Protein AF-A0A9W5TWX5-F1 (afdb_monomer)

Structure (mmCIF, N/CA/C/O backbone):
data_AF-A0A9W5TWX5-F1
#
_entry.id   AF-A0A9W5TWX5-F1
#
loop_
_atom_site.group_PDB
_atom_site.id
_atom_site.type_symbol
_atom_site.label_atom_id
_atom_site.label_alt_id
_atom_site.label_comp_id
_atom_site.label_asym_id
_atom_site.label_entity_id
_atom_site.label_seq_id
_atom_site.pdbx_PDB_ins_code
_atom_site.Cartn_x
_atom_site.Cartn_y
_atom_site.Cartn_z
_atom_site.occupancy
_atom_site.B_iso_or_equiv
_atom_site.auth_seq_id
_atom_site.auth_comp_id
_atom_site.auth_asym_id
_atom_site.auth_atom_id
_atom_site.pdbx_PDB_model_num
ATOM 1 N N . MET A 1 1 ? 5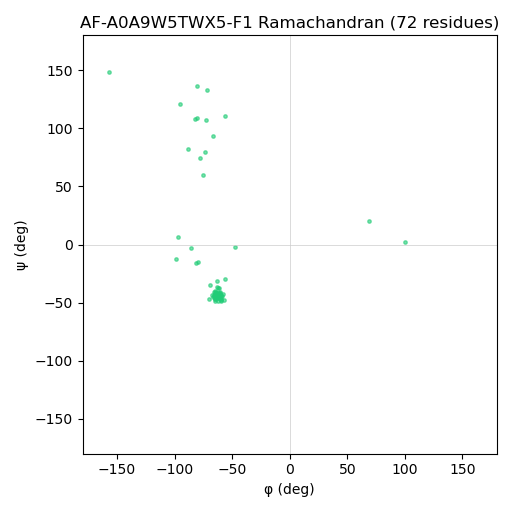0.135 10.199 -37.933 1.00 42.94 1 MET A N 1
ATOM 2 C CA . MET A 1 1 ? 49.459 10.805 -36.771 1.00 42.94 1 MET A CA 1
ATOM 3 C C . MET A 1 1 ? 48.202 9.977 -36.557 1.00 42.94 1 MET A C 1
ATOM 5 O O . MET A 1 1 ? 47.287 10.088 -37.357 1.00 42.94 1 MET A O 1
ATOM 9 N N . SER A 1 2 ? 48.231 8.999 -35.654 1.00 44.06 2 SER A N 1
ATOM 10 C CA . SER A 1 2 ? 47.113 8.070 -35.452 1.00 44.06 2 SER A CA 1
ATOM 11 C C . SER A 1 2 ? 46.076 8.719 -34.544 1.00 44.06 2 SER A C 1
ATOM 13 O O . SER A 1 2 ? 46.320 8.905 -33.353 1.00 44.06 2 SER A O 1
ATOM 15 N N . GLU A 1 3 ? 44.951 9.086 -35.145 1.00 55.56 3 GLU A N 1
ATOM 16 C CA . GLU A 1 3 ? 43.741 9.578 -34.496 1.00 55.56 3 GLU A CA 1
ATOM 17 C C . GLU A 1 3 ? 43.127 8.437 -33.673 1.00 55.56 3 GLU A C 1
ATOM 19 O O . GLU A 1 3 ? 42.420 7.571 -34.187 1.00 55.56 3 GLU A O 1
ATOM 24 N N . HIS A 1 4 ? 43.488 8.380 -32.393 1.00 52.84 4 HIS A N 1
ATOM 25 C CA . HIS A 1 4 ? 42.930 7.435 -31.433 1.00 52.84 4 HIS A CA 1
ATOM 26 C C . HIS A 1 4 ? 41.679 8.077 -30.825 1.00 52.84 4 HIS A C 1
ATOM 28 O O . HIS A 1 4 ? 41.725 8.700 -29.767 1.00 52.84 4 HIS A O 1
ATOM 34 N N . ASN A 1 5 ? 40.560 7.976 -31.541 1.00 54.12 5 ASN A N 1
ATOM 35 C CA . ASN A 1 5 ? 39.240 8.279 -30.996 1.00 54.12 5 ASN A CA 1
ATOM 36 C C . ASN A 1 5 ? 38.796 7.091 -30.131 1.00 54.12 5 ASN A C 1
ATOM 38 O O . ASN A 1 5 ? 37.961 6.284 -30.536 1.00 54.12 5 ASN A O 1
ATOM 42 N N . ASP A 1 6 ? 39.390 6.972 -28.942 1.00 55.06 6 ASP A N 1
ATOM 43 C CA . ASP A 1 6 ? 38.860 6.144 -27.855 1.00 55.06 6 ASP A CA 1
ATOM 44 C C . ASP A 1 6 ? 37.656 6.854 -27.214 1.00 55.06 6 ASP A C 1
ATOM 46 O O . ASP A 1 6 ? 37.643 7.146 -26.017 1.00 55.06 6 ASP A O 1
ATOM 50 N N . ASP A 1 7 ? 36.611 7.119 -28.002 1.00 57.03 7 ASP A N 1
ATOM 51 C CA . ASP A 1 7 ? 35.285 7.406 -27.454 1.00 57.03 7 ASP A CA 1
ATOM 52 C C . ASP A 1 7 ? 34.707 6.086 -26.947 1.00 57.03 7 ASP A C 1
ATOM 54 O O . ASP A 1 7 ? 33.957 5.349 -27.592 1.00 57.03 7 ASP A O 1
ATOM 58 N N . SER A 1 8 ? 35.196 5.746 -25.762 1.00 55.12 8 SER A N 1
ATOM 59 C CA . SER A 1 8 ? 34.864 4.563 -25.009 1.00 55.12 8 SER A CA 1
ATOM 60 C C . SER A 1 8 ? 33.354 4.510 -24.795 1.00 55.12 8 SER A C 1
ATOM 62 O O . SER A 1 8 ? 32.787 5.232 -23.974 1.00 55.12 8 SER A O 1
ATOM 64 N N . PHE A 1 9 ? 32.716 3.548 -25.461 1.00 51.12 9 PHE A N 1
ATOM 65 C CA . PHE A 1 9 ? 31.366 3.036 -25.197 1.00 51.12 9 PHE A CA 1
ATOM 66 C C . PHE A 1 9 ? 31.084 2.712 -23.706 1.00 51.12 9 PHE A C 1
ATOM 68 O O . PHE A 1 9 ? 29.976 2.303 -23.367 1.00 51.12 9 PHE A O 1
ATOM 75 N N . ARG A 1 10 ? 32.067 2.869 -22.805 1.00 55.50 10 ARG A N 1
ATOM 76 C CA . ARG A 1 10 ? 31.952 2.717 -21.349 1.00 55.50 10 ARG A CA 1
ATOM 77 C C . ARG A 1 10 ? 31.379 3.938 -20.621 1.00 55.50 10 ARG A C 1
ATOM 79 O O . ARG A 1 10 ? 30.996 3.762 -19.468 1.00 55.50 10 ARG A O 1
ATOM 86 N N . ASP A 1 11 ? 31.324 5.128 -21.229 1.00 54.81 11 ASP A N 1
ATOM 87 C CA . ASP A 1 11 ? 30.817 6.347 -20.552 1.00 54.81 11 ASP A CA 1
ATOM 88 C C . ASP A 1 11 ? 29.351 6.679 -20.894 1.00 54.81 11 ASP A C 1
ATOM 90 O O . ASP A 1 11 ? 28.655 7.440 -20.219 1.00 54.81 11 ASP A O 1
ATOM 94 N N . MET A 1 12 ? 28.805 6.024 -21.916 1.00 54.12 12 MET A N 1
ATOM 95 C CA . MET A 1 12 ? 27.366 6.002 -22.113 1.00 54.12 12 MET A CA 1
ATOM 96 C C . MET A 1 12 ? 26.747 4.949 -21.185 1.00 54.12 12 MET A C 1
ATOM 98 O O . MET A 1 12 ? 27.197 3.811 -21.105 1.00 54.12 12 MET A O 1
ATOM 102 N N . ASN A 1 13 ? 25.631 5.319 -20.554 1.00 61.91 13 ASN A N 1
ATOM 103 C CA . ASN A 1 13 ? 24.573 4.426 -20.069 1.00 61.91 13 ASN A CA 1
ATOM 104 C C . ASN A 1 13 ? 24.480 4.009 -18.587 1.00 61.91 13 ASN A C 1
ATOM 106 O O . ASN A 1 13 ? 23.519 3.321 -18.253 1.00 61.91 13 ASN A O 1
ATOM 110 N N . MET A 1 14 ? 25.314 4.465 -17.642 1.00 60.81 14 MET A N 1
ATOM 111 C CA . MET A 1 14 ? 24.977 4.243 -16.214 1.00 60.81 14 MET A CA 1
ATOM 112 C C . MET A 1 14 ? 23.779 5.105 -15.778 1.00 60.81 14 MET A 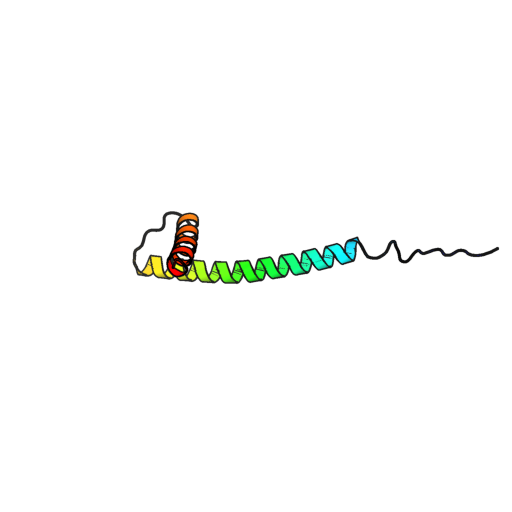C 1
ATOM 114 O O . MET A 1 14 ? 22.815 4.598 -15.207 1.00 60.81 14 MET A O 1
ATOM 118 N N . LYS A 1 15 ? 23.790 6.400 -16.123 1.00 64.56 15 LYS A N 1
ATOM 119 C CA . LYS A 1 15 ? 22.701 7.342 -15.801 1.00 64.56 15 LYS A CA 1
ATOM 120 C C . LYS A 1 15 ? 21.386 7.003 -16.511 1.00 64.56 15 LYS A C 1
ATOM 122 O O . LYS A 1 15 ? 20.335 7.065 -15.884 1.00 64.56 15 LYS A O 1
ATOM 127 N N . GLN A 1 16 ? 21.436 6.599 -17.784 1.00 69.06 16 GLN A N 1
ATOM 128 C CA . GLN A 1 16 ? 20.241 6.164 -18.519 1.00 69.06 16 GLN A CA 1
ATOM 129 C C . GLN A 1 16 ? 19.672 4.861 -17.946 1.00 69.06 16 GLN A C 1
ATOM 131 O O . GLN A 1 16 ? 18.474 4.793 -17.687 1.00 69.06 16 GLN A O 1
ATOM 136 N N . LYS A 1 17 ? 20.519 3.863 -17.651 1.00 75.25 17 LYS A N 1
ATOM 137 C CA . LYS A 1 17 ? 20.085 2.602 -17.030 1.00 75.25 17 LYS A CA 1
ATOM 138 C C . LYS A 1 17 ? 19.438 2.823 -15.661 1.00 75.25 17 LYS A C 1
ATOM 140 O O . LYS A 1 17 ? 18.408 2.217 -15.376 1.00 75.25 17 LYS A O 1
ATOM 145 N N . ILE A 1 18 ? 19.995 3.713 -14.835 1.00 84.50 18 ILE A N 1
ATOM 146 C CA . ILE A 1 18 ? 19.402 4.095 -13.543 1.00 84.50 18 ILE A CA 1
ATOM 147 C C . ILE A 1 18 ? 18.075 4.832 -13.759 1.00 84.50 18 ILE A C 1
ATOM 149 O O . ILE A 1 18 ? 17.091 4.492 -13.109 1.00 84.50 18 ILE A O 1
ATOM 153 N N . GLY A 1 19 ? 18.012 5.777 -14.702 1.00 84.94 19 GLY A N 1
ATOM 154 C CA . GLY A 1 19 ? 16.782 6.502 -15.032 1.00 84.94 19 GLY A CA 1
ATOM 155 C C . GLY A 1 19 ? 15.642 5.574 -15.456 1.00 84.94 19 GLY A C 1
ATOM 156 O O . GLY A 1 19 ? 14.521 5.716 -14.971 1.00 84.94 19 GLY A O 1
ATOM 157 N N . THR A 1 20 ? 15.932 4.566 -16.281 1.00 88.69 20 THR A N 1
ATOM 158 C CA . THR A 1 20 ? 14.948 3.551 -16.679 1.00 88.69 20 THR A CA 1
ATOM 159 C C . THR A 1 20 ? 14.492 2.698 -15.495 1.00 88.69 20 THR A C 1
ATOM 161 O O . THR A 1 20 ? 13.292 2.505 -15.319 1.00 88.69 20 THR A O 1
ATOM 164 N N . VAL A 1 21 ? 15.410 2.215 -14.649 1.00 91.38 21 VAL A N 1
ATOM 165 C CA . VAL A 1 21 ? 15.050 1.395 -13.476 1.00 91.38 21 VAL A CA 1
ATOM 166 C C . VAL A 1 21 ? 14.209 2.192 -12.480 1.00 91.38 21 VAL A C 1
ATOM 168 O O . VAL A 1 21 ? 13.197 1.687 -11.995 1.00 91.38 21 VAL A O 1
ATOM 171 N N . VAL A 1 22 ? 14.583 3.443 -12.209 1.00 93.62 22 VAL A N 1
ATOM 172 C CA . VAL A 1 22 ? 13.820 4.344 -11.335 1.00 93.62 22 VAL A CA 1
ATOM 173 C C . VAL A 1 22 ? 12.440 4.625 -11.923 1.00 93.62 22 VAL A C 1
ATOM 175 O O . VAL A 1 22 ? 11.453 4.523 -11.202 1.00 93.62 22 VAL A O 1
ATOM 178 N N . GLY A 1 23 ? 12.349 4.899 -13.227 1.00 93.94 23 GLY A N 1
ATOM 179 C CA . GLY A 1 23 ? 11.076 5.136 -13.908 1.00 93.94 23 GLY A CA 1
ATOM 180 C C . GLY A 1 23 ? 10.129 3.939 -13.818 1.00 93.94 23 GLY A C 1
ATOM 181 O O . GLY A 1 23 ? 8.973 4.097 -13.431 1.00 93.94 23 GLY A O 1
ATOM 182 N N . VAL A 1 24 ? 10.625 2.731 -14.097 1.00 95.00 24 VAL A N 1
ATOM 183 C CA . VAL A 1 24 ? 9.824 1.498 -14.001 1.00 95.00 24 VAL A CA 1
ATOM 184 C C . VAL A 1 24 ? 9.427 1.208 -12.553 1.00 95.00 24 VAL A C 1
ATOM 186 O O . VAL A 1 24 ? 8.271 0.887 -12.287 1.00 95.00 24 VAL A O 1
ATOM 189 N N . THR A 1 25 ? 10.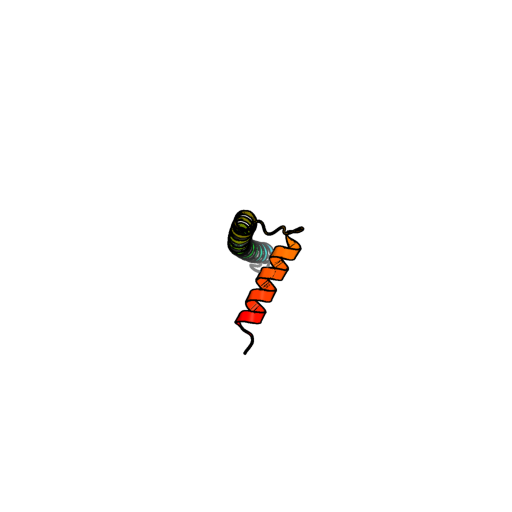349 1.368 -11.603 1.00 95.38 25 THR A N 1
ATOM 190 C CA . THR A 1 25 ? 10.072 1.145 -10.174 1.00 95.38 25 THR A CA 1
ATOM 191 C C . THR A 1 25 ? 9.004 2.108 -9.669 1.00 95.38 25 THR A C 1
ATOM 193 O O . THR A 1 25 ? 8.060 1.687 -9.002 1.00 95.38 25 THR A O 1
ATOM 196 N N . LEU A 1 26 ? 9.109 3.389 -10.027 1.00 95.25 26 LEU A N 1
ATOM 197 C CA . LEU A 1 26 ? 8.127 4.402 -9.661 1.00 95.25 26 LEU A CA 1
ATOM 198 C C . LEU A 1 26 ? 6.767 4.103 -10.291 1.00 95.25 26 LEU A C 1
ATOM 200 O O . LEU A 1 26 ? 5.748 4.198 -9.617 1.00 95.25 26 LEU A O 1
ATOM 204 N N . PHE A 1 27 ? 6.747 3.689 -11.557 1.00 95.88 27 PHE A N 1
ATOM 205 C CA . PHE A 1 27 ? 5.515 3.311 -12.237 1.00 95.88 27 PHE A CA 1
ATOM 206 C C . PHE A 1 27 ? 4.811 2.146 -11.529 1.00 95.88 27 PHE A C 1
ATOM 208 O O . PHE A 1 27 ? 3.622 2.235 -11.224 1.00 95.88 27 PHE A O 1
ATOM 215 N N . ILE A 1 28 ? 5.554 1.091 -11.179 1.00 95.44 28 ILE A N 1
ATOM 216 C CA . ILE A 1 28 ? 5.022 -0.050 -10.422 1.00 95.44 28 ILE A CA 1
ATOM 217 C C . ILE A 1 28 ? 4.517 0.400 -9.048 1.00 95.44 28 ILE A C 1
ATOM 219 O O . ILE A 1 28 ? 3.433 -0.014 -8.634 1.00 95.44 28 ILE A O 1
ATOM 223 N N . ALA A 1 29 ? 5.264 1.261 -8.353 1.00 95.00 29 ALA A N 1
ATOM 224 C CA . ALA A 1 29 ? 4.877 1.781 -7.045 1.00 95.00 29 ALA A CA 1
ATOM 225 C C . ALA A 1 29 ? 3.583 2.605 -7.114 1.00 95.00 29 ALA A C 1
ATOM 227 O O . ALA A 1 29 ? 2.706 2.425 -6.272 1.00 95.00 29 ALA A O 1
ATOM 228 N N . VAL A 1 30 ? 3.425 3.451 -8.135 1.00 95.38 30 VAL A N 1
ATOM 229 C CA . VAL A 1 30 ? 2.208 4.247 -8.354 1.00 95.38 30 VAL A CA 1
ATOM 230 C C . VAL A 1 30 ? 1.018 3.344 -8.648 1.00 95.38 30 VAL A C 1
ATOM 232 O O . VAL A 1 30 ? -0.014 3.484 -7.998 1.00 95.38 30 VAL A O 1
ATOM 235 N N . VAL A 1 31 ? 1.155 2.386 -9.569 1.00 96.94 31 VAL A N 1
ATOM 236 C CA . VAL A 1 31 ? 0.069 1.450 -9.905 1.00 96.94 31 VAL A CA 1
ATOM 237 C C . VAL A 1 31 ? -0.331 0.623 -8.682 1.00 96.94 31 VAL A C 1
ATOM 239 O O . VAL A 1 31 ? -1.514 0.524 -8.360 1.00 96.94 31 VAL A O 1
ATOM 242 N N . SER A 1 32 ? 0.648 0.090 -7.951 1.00 93.06 32 SER A N 1
ATOM 243 C CA . SER A 1 32 ? 0.406 -0.692 -6.732 1.00 93.06 32 SER A CA 1
ATOM 244 C C . SER A 1 32 ? -0.262 0.154 -5.648 1.00 93.06 32 SER A C 1
ATOM 246 O O . SER A 1 32 ? -1.243 -0.273 -5.042 1.00 93.06 32 SER A O 1
ATOM 248 N N . GLY A 1 33 ? 0.222 1.380 -5.441 1.00 91.75 33 GLY A N 1
ATOM 249 C CA . GLY A 1 33 ? -0.360 2.335 -4.505 1.00 91.75 33 GLY A CA 1
ATOM 250 C C . GLY A 1 33 ? -1.790 2.718 -4.878 1.00 91.75 33 GLY A C 1
ATOM 251 O O . GLY A 1 33 ? -2.634 2.828 -3.995 1.00 91.75 33 GLY A O 1
ATOM 252 N N . PHE A 1 34 ? -2.094 2.850 -6.170 1.00 92.25 34 PHE A N 1
ATOM 253 C CA . PHE A 1 34 ? -3.440 3.154 -6.649 1.00 92.25 34 PHE A CA 1
ATOM 254 C C . PHE A 1 34 ? -4.410 1.995 -6.396 1.00 92.25 34 PHE A C 1
ATOM 256 O O . PHE A 1 34 ? -5.512 2.218 -5.901 1.00 92.25 34 PHE A O 1
ATOM 263 N N . ILE A 1 35 ? -3.984 0.753 -6.652 1.00 93.25 35 ILE A N 1
ATOM 264 C CA . ILE A 1 35 ? -4.779 -0.449 -6.355 1.00 93.25 35 ILE A CA 1
ATOM 265 C C . ILE A 1 35 ? -5.082 -0.531 -4.852 1.00 93.25 35 ILE A C 1
ATOM 267 O O . ILE A 1 35 ? -6.240 -0.696 -4.461 1.00 93.25 35 ILE A O 1
ATOM 271 N N . ILE A 1 36 ? -4.060 -0.367 -4.005 1.00 88.12 36 ILE A N 1
ATOM 272 C CA . ILE A 1 36 ? -4.222 -0.380 -2.543 1.00 88.12 36 ILE A CA 1
ATOM 273 C C . ILE A 1 36 ? -5.110 0.787 -2.090 1.00 88.12 36 ILE A C 1
ATOM 275 O O . ILE A 1 36 ? -5.995 0.601 -1.257 1.00 88.12 36 ILE A O 1
ATOM 279 N N . GLY A 1 37 ? -4.915 1.975 -2.660 1.00 88.62 37 GLY A N 1
ATOM 280 C CA . GLY A 1 37 ? -5.686 3.175 -2.351 1.00 88.62 37 GLY A CA 1
ATOM 281 C C . GLY A 1 37 ? -7.169 3.018 -2.672 1.00 88.62 37 GLY A C 1
ATOM 282 O O . GLY A 1 37 ? -7.999 3.327 -1.823 1.00 88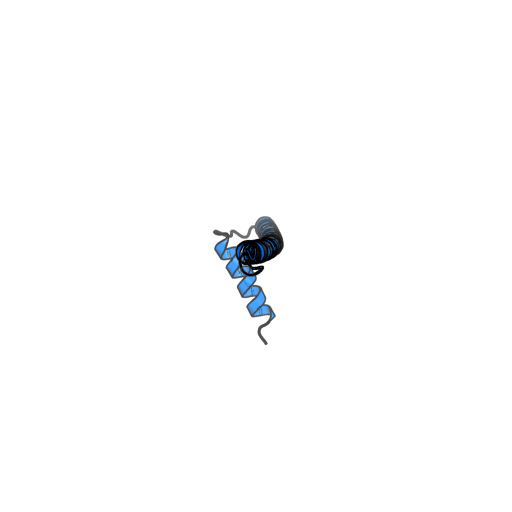.62 37 GLY A O 1
ATOM 283 N N . ILE A 1 38 ? -7.513 2.469 -3.842 1.00 91.12 38 ILE A N 1
ATOM 284 C CA . ILE A 1 38 ? -8.906 2.165 -4.207 1.00 91.12 38 ILE A CA 1
ATOM 285 C C . ILE A 1 38 ? -9.507 1.143 -3.240 1.00 91.12 38 ILE A C 1
ATOM 287 O O . ILE A 1 38 ? -10.641 1.315 -2.800 1.00 91.12 38 ILE A O 1
ATOM 291 N N . TYR A 1 39 ? -8.759 0.097 -2.884 1.00 86.81 39 TYR A N 1
ATOM 292 C CA . TYR A 1 39 ? -9.239 -0.922 -1.951 1.00 86.81 39 TYR A CA 1
ATOM 293 C C . TYR A 1 39 ? -9.536 -0.334 -0.562 1.00 86.81 39 TYR A C 1
ATOM 295 O O . TYR A 1 39 ? -10.602 -0.580 0.005 1.00 86.81 39 TYR A O 1
ATOM 303 N N . LEU A 1 40 ? -8.629 0.494 -0.035 1.00 86.62 40 LEU A N 1
ATOM 304 C CA . LEU A 1 40 ? -8.835 1.208 1.226 1.00 86.62 40 LEU A CA 1
ATOM 305 C C . LEU A 1 40 ? -9.989 2.209 1.124 1.00 86.62 40 LEU A C 1
ATOM 307 O O . LEU A 1 40 ? -10.808 2.278 2.033 1.00 86.62 40 LEU A O 1
ATOM 311 N N . PHE A 1 41 ? -10.104 2.940 0.018 1.00 88.38 41 PHE A N 1
ATOM 312 C CA . PHE A 1 41 ? -11.210 3.869 -0.208 1.00 88.38 41 PHE A CA 1
ATOM 313 C C . PHE A 1 41 ? -12.566 3.150 -0.236 1.00 88.38 41 PHE A C 1
ATOM 315 O O . PHE A 1 41 ? -13.522 3.611 0.384 1.00 88.38 41 PHE A O 1
ATOM 322 N N . GLY A 1 42 ? -12.641 1.981 -0.877 1.00 88.69 42 GLY A N 1
ATOM 323 C CA . GLY A 1 42 ? -13.828 1.128 -0.844 1.00 88.69 42 GLY A CA 1
ATOM 324 C C . GLY A 1 42 ? -14.190 0.695 0.578 1.00 88.69 42 GLY A C 1
ATOM 325 O O . GLY A 1 42 ? -15.346 0.811 0.977 1.00 88.69 42 GLY A O 1
ATOM 326 N N . MET A 1 43 ? -13.202 0.269 1.371 1.00 86.62 43 MET A N 1
ATOM 327 C CA . MET A 1 43 ? -13.411 -0.087 2.780 1.00 86.62 43 MET A CA 1
ATOM 328 C C . MET A 1 43 ? -13.855 1.103 3.634 1.00 86.62 43 MET A C 1
ATOM 330 O O . MET A 1 43 ? -14.761 0.951 4.448 1.00 86.62 43 MET A O 1
ATOM 334 N N . ALA A 1 44 ? -13.275 2.286 3.425 1.00 87.12 44 ALA A N 1
ATOM 335 C CA . ALA A 1 44 ? -13.697 3.513 4.096 1.00 87.12 44 ALA A CA 1
ATOM 336 C C . ALA A 1 44 ? -15.168 3.840 3.791 1.00 87.12 44 ALA A C 1
ATOM 338 O O . ALA A 1 44 ? -15.933 4.129 4.706 1.00 87.12 44 ALA A O 1
ATOM 339 N N . GLY A 1 45 ? -15.588 3.707 2.528 1.00 87.12 45 GLY A N 1
ATOM 340 C CA . GLY A 1 45 ? -16.988 3.875 2.136 1.00 87.12 45 GLY A CA 1
ATOM 341 C C . GLY A 1 45 ? -17.917 2.850 2.792 1.00 87.12 45 GLY A C 1
ATOM 342 O O . GLY A 1 45 ? -18.982 3.210 3.282 1.00 87.12 45 GLY A O 1
ATOM 343 N N . ILE A 1 46 ? -17.507 1.580 2.863 1.00 89.38 46 ILE A N 1
ATOM 344 C CA . ILE A 1 46 ? -18.277 0.539 3.562 1.00 89.38 46 ILE A CA 1
ATOM 345 C C . ILE A 1 46 ? -18.390 0.861 5.058 1.00 89.38 46 ILE A C 1
ATOM 347 O O . ILE A 1 46 ? -19.465 0.718 5.633 1.00 89.38 46 ILE A O 1
ATOM 351 N N . PHE A 1 47 ? -17.307 1.311 5.692 1.00 86.75 47 PHE A N 1
ATOM 352 C CA . PHE A 1 47 ? -17.299 1.657 7.114 1.00 86.75 47 PHE A CA 1
ATOM 353 C C . PHE A 1 47 ? -18.224 2.835 7.409 1.00 86.75 47 PHE A C 1
ATOM 355 O O . PHE A 1 47 ? -18.988 2.764 8.369 1.00 86.75 47 PHE A O 1
ATOM 362 N N . GLU A 1 48 ? -18.224 3.850 6.547 1.00 86.75 48 GLU A N 1
ATOM 363 C CA . GLU A 1 48 ? -19.146 4.984 6.631 1.00 86.75 48 GLU A CA 1
ATOM 364 C C . GLU A 1 48 ? -20.611 4.526 6.524 1.00 86.75 48 GLU A C 1
ATOM 366 O O . GLU A 1 48 ? -21.439 4.888 7.357 1.00 86.75 48 GLU A O 1
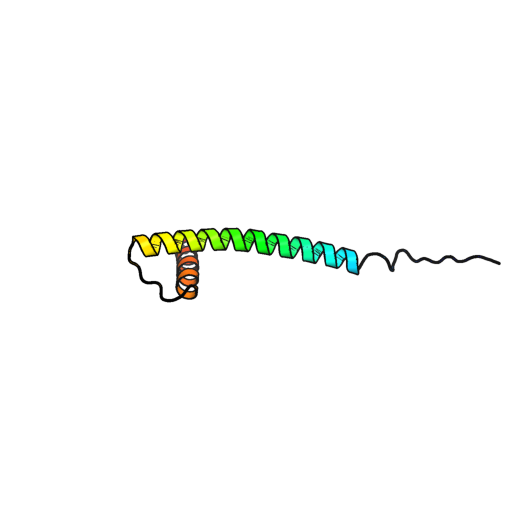ATOM 371 N N . LEU A 1 49 ? -20.929 3.653 5.557 1.00 90.19 49 LEU A N 1
ATOM 372 C CA . LEU A 1 49 ? -22.282 3.100 5.387 1.00 90.19 49 LEU A CA 1
ATOM 373 C C . LEU A 1 49 ? -22.741 2.255 6.584 1.00 90.19 49 LEU A C 1
ATOM 375 O O . LEU A 1 49 ? -23.932 2.201 6.883 1.00 90.19 49 LEU A O 1
ATOM 379 N N . LEU A 1 50 ? -21.806 1.590 7.262 1.00 88.50 50 LEU A N 1
ATOM 380 C CA . LEU A 1 50 ? -22.069 0.789 8.457 1.00 88.50 50 LEU A CA 1
ATOM 381 C C . LEU A 1 50 ? -22.049 1.620 9.754 1.00 88.50 50 LEU A C 1
ATOM 383 O O . LEU A 1 50 ? -22.302 1.067 10.824 1.00 88.50 50 LEU A O 1
ATOM 387 N N . GLY A 1 51 ? -21.745 2.922 9.687 1.00 85.38 51 GLY A N 1
ATOM 388 C CA . GLY A 1 51 ? -21.608 3.792 10.860 1.00 85.38 51 GLY A CA 1
ATOM 389 C C . GLY A 1 51 ? -20.390 3.471 11.735 1.00 85.38 51 GLY A C 1
ATOM 390 O O . GLY A 1 51 ? -20.360 3.818 12.917 1.00 85.38 51 GLY A O 1
ATOM 391 N N . ILE A 1 52 ? -19.388 2.783 11.183 1.00 83.75 52 ILE A N 1
ATOM 392 C CA . ILE A 1 52 ? -18.161 2.405 11.884 1.00 83.75 52 ILE A CA 1
ATOM 393 C C . ILE A 1 52 ? -17.219 3.611 11.897 1.00 83.75 52 ILE A C 1
ATOM 395 O O . ILE A 1 52 ? -16.622 3.963 10.881 1.00 83.75 52 ILE A O 1
ATOM 399 N N . GLN A 1 53 ? -17.032 4.221 13.070 1.00 77.12 53 GLN A N 1
ATOM 400 C CA . GLN A 1 53 ? -16.049 5.289 13.243 1.00 77.12 53 GLN A CA 1
ATOM 401 C C . GLN A 1 53 ? -14.627 4.723 13.220 1.00 77.12 53 GLN A C 1
ATOM 403 O O . GLN A 1 53 ? -14.163 4.111 14.185 1.00 77.12 53 GLN A O 1
ATOM 408 N N . TYR A 1 54 ? -13.905 4.976 12.133 1.00 76.75 54 TYR A N 1
ATOM 409 C CA . TYR A 1 54 ? -12.458 4.817 12.096 1.00 76.75 54 TYR A CA 1
ATOM 410 C C . TYR A 1 54 ? -11.807 6.173 12.386 1.00 76.75 54 TYR A C 1
ATOM 412 O O . TYR A 1 54 ? -12.035 7.165 11.703 1.00 76.75 54 TYR A O 1
ATOM 420 N N . THR A 1 55 ? -10.994 6.235 13.436 1.00 78.44 55 THR A N 1
ATOM 421 C CA . THR A 1 55 ? -10.361 7.487 13.883 1.00 78.44 55 THR A C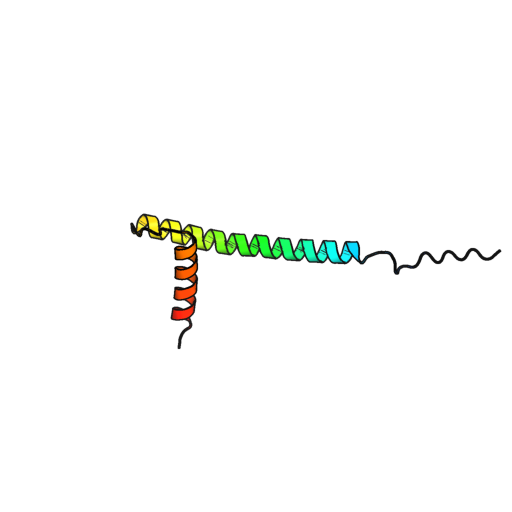A 1
ATOM 422 C C . THR A 1 55 ? -9.138 7.869 13.053 1.00 78.44 55 THR A C 1
ATOM 424 O O . THR A 1 55 ? -8.665 9.001 13.136 1.00 78.44 55 THR A O 1
ATOM 427 N N . SER A 1 56 ? -8.592 6.942 12.261 1.00 82.25 56 SER A N 1
ATOM 428 C CA . SER A 1 56 ? -7.387 7.181 11.473 1.00 82.25 56 SER A CA 1
ATOM 429 C C . SER A 1 56 ? -7.290 6.246 10.274 1.00 82.25 56 SER A C 1
ATOM 431 O O . SER A 1 56 ? -7.652 5.075 10.352 1.00 82.25 56 SER A O 1
ATOM 433 N N . VAL A 1 57 ? -6.691 6.725 9.182 1.00 79.31 57 VAL A N 1
ATOM 434 C CA . VAL A 1 57 ? -6.328 5.883 8.026 1.00 79.31 57 VAL A CA 1
ATOM 435 C C . VAL A 1 57 ? -5.421 4.722 8.457 1.00 79.31 57 VAL A C 1
ATOM 437 O O . VAL A 1 57 ? -5.496 3.628 7.904 1.00 79.31 57 VAL A O 1
ATOM 440 N N . TRP A 1 58 ? -4.624 4.915 9.510 1.00 82.00 58 TRP A N 1
ATOM 441 C CA . TRP A 1 58 ? -3.809 3.855 10.099 1.00 82.00 58 TRP A CA 1
ATOM 442 C C . TRP A 1 58 ? -4.636 2.712 10.691 1.00 82.00 58 TRP A C 1
ATOM 444 O O . TRP A 1 58 ? -4.239 1.557 10.547 1.00 82.0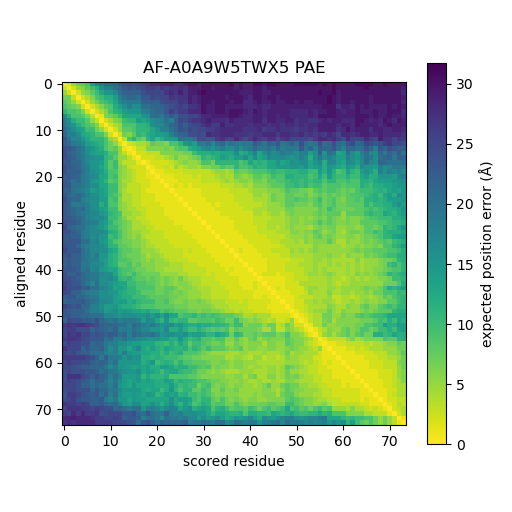0 58 TRP A O 1
ATOM 454 N N . SER A 1 59 ? -5.793 2.992 11.305 1.00 84.25 59 SER A N 1
ATOM 455 C CA . SER A 1 59 ? -6.651 1.923 11.834 1.00 84.25 59 SER A CA 1
ATOM 456 C C . SER A 1 59 ? -7.278 1.109 10.705 1.00 84.25 59 SER A C 1
ATOM 458 O O . SER A 1 59 ? -7.387 -0.109 10.820 1.00 84.25 59 SER A O 1
ATOM 460 N N . LEU A 1 60 ? -7.604 1.759 9.584 1.00 83.19 60 LEU A N 1
ATOM 461 C CA . LEU A 1 60 ? -8.111 1.102 8.383 1.00 83.19 60 LEU A CA 1
ATOM 462 C C . LEU A 1 60 ? -7.061 0.171 7.757 1.00 83.19 60 LEU A C 1
ATOM 464 O O . LEU A 1 60 ? -7.368 -0.971 7.417 1.00 83.19 60 LEU A O 1
ATOM 468 N N . ILE A 1 61 ? -5.809 0.629 7.654 1.00 83.94 61 ILE A N 1
ATOM 469 C CA . ILE A 1 61 ? -4.697 -0.189 7.144 1.00 83.94 61 ILE A CA 1
ATOM 470 C C . ILE A 1 61 ? -4.471 -1.406 8.046 1.00 83.94 61 ILE A C 1
ATOM 472 O O . ILE A 1 61 ? -4.399 -2.530 7.548 1.00 83.94 61 ILE A O 1
ATOM 476 N N . ILE A 1 62 ? -4.404 -1.199 9.366 1.00 84.81 62 ILE A N 1
ATOM 477 C CA . ILE A 1 62 ? -4.236 -2.286 10.340 1.00 84.81 62 ILE A CA 1
ATOM 478 C C . ILE A 1 62 ? -5.387 -3.286 10.224 1.00 84.81 62 ILE A C 1
ATOM 480 O O . ILE A 1 62 ? -5.134 -4.484 10.160 1.00 84.81 62 ILE A O 1
ATOM 484 N N . PHE A 1 63 ? -6.632 -2.815 10.118 1.00 83.31 63 PHE A N 1
ATOM 485 C CA . PHE A 1 63 ? -7.798 -3.680 9.953 1.00 83.31 63 PHE A CA 1
ATOM 486 C C . PHE A 1 63 ? -7.681 -4.581 8.716 1.00 83.31 63 PHE A C 1
ATOM 488 O O . PHE A 1 63 ? -7.875 -5.793 8.812 1.00 83.31 63 PHE A O 1
ATOM 495 N N . VAL A 1 64 ? -7.308 -4.014 7.565 1.00 81.69 64 VAL A N 1
ATOM 496 C CA . VAL A 1 64 ? -7.140 -4.774 6.317 1.00 81.69 64 VAL A CA 1
ATOM 497 C C . VAL A 1 64 ? -6.017 -5.808 6.428 1.00 81.69 64 VAL A C 1
ATOM 499 O O . VAL A 1 64 ? -6.204 -6.956 6.018 1.00 81.69 64 VAL A O 1
ATOM 502 N N . VAL A 1 65 ? -4.869 -5.431 6.999 1.00 85.12 65 VAL A N 1
ATOM 503 C CA . VAL A 1 65 ? -3.724 -6.338 7.184 1.00 85.12 65 VAL A CA 1
ATOM 504 C C . VAL A 1 65 ? -4.076 -7.465 8.156 1.00 85.12 65 VAL A C 1
ATOM 506 O O . VAL A 1 65 ? -3.857 -8.634 7.840 1.00 85.12 65 VAL A O 1
ATOM 509 N N . SER A 1 66 ? -4.680 -7.143 9.301 1.00 84.75 66 SER A N 1
ATOM 510 C CA . SER A 1 66 ? -5.130 -8.128 10.288 1.00 84.75 66 SER A CA 1
ATOM 511 C C . SER A 1 66 ? -6.165 -9.089 9.710 1.00 84.75 66 SER A C 1
ATOM 513 O O . SER A 1 66 ? -6.066 -10.289 9.950 1.00 84.75 66 SER A O 1
ATOM 515 N N . PHE A 1 67 ? -7.114 -8.602 8.904 1.00 84.25 67 PHE A N 1
ATOM 516 C CA . PHE A 1 67 ? -8.088 -9.456 8.224 1.00 84.25 67 PHE A CA 1
ATOM 517 C C . PHE A 1 67 ? -7.412 -10.436 7.256 1.00 84.25 67 PHE A C 1
ATOM 519 O O . PHE A 1 67 ? -7.759 -11.616 7.224 1.00 84.25 67 PHE A O 1
ATOM 526 N N . PHE A 1 68 ? -6.413 -9.977 6.497 1.00 82.50 68 PHE A N 1
ATOM 527 C CA . PHE A 1 68 ? -5.641 -10.839 5.599 1.00 82.50 68 PHE A CA 1
ATOM 528 C C . PHE A 1 68 ? -4.828 -11.898 6.345 1.00 82.50 68 PHE A C 1
ATOM 530 O O . PHE A 1 68 ? -4.769 -13.042 5.890 1.00 82.50 68 PHE A O 1
ATOM 537 N N . ILE A 1 69 ? -4.219 -11.535 7.476 1.00 87.19 69 ILE A N 1
ATOM 538 C CA . ILE A 1 69 ? -3.484 -12.474 8.333 1.00 87.19 69 ILE A CA 1
ATOM 539 C C . ILE A 1 69 ? -4.445 -13.510 8.919 1.00 87.19 69 ILE A C 1
ATO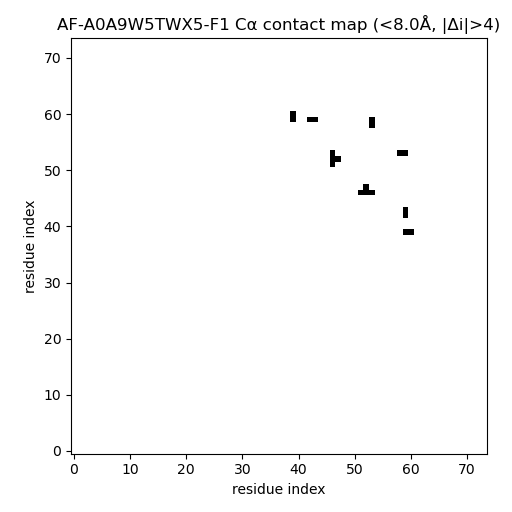M 541 O O . ILE A 1 69 ? -4.172 -14.699 8.821 1.00 87.19 69 ILE A O 1
ATOM 545 N N . LEU A 1 70 ? -5.589 -13.080 9.458 1.00 86.06 70 LEU A N 1
ATOM 546 C CA . LEU A 1 70 ? -6.597 -13.975 10.029 1.00 86.06 70 LEU A CA 1
ATOM 547 C C . LEU A 1 70 ? -7.159 -14.940 8.978 1.00 86.06 70 LEU A C 1
ATOM 549 O O . LEU A 1 70 ? -7.271 -16.131 9.235 1.00 86.06 70 LEU A O 1
ATOM 553 N N . LYS A 1 71 ? -7.464 -14.439 7.776 1.00 80.06 71 LYS A N 1
ATOM 554 C CA . LYS A 1 71 ? -7.965 -15.250 6.659 1.00 80.06 71 LYS A CA 1
ATOM 555 C C . LYS A 1 71 ? -6.974 -16.334 6.221 1.00 80.06 71 LYS A C 1
ATOM 557 O O . LYS A 1 71 ? -7.406 -17.399 5.798 1.00 80.06 71 LYS A O 1
ATOM 562 N N . ASN A 1 72 ? -5.674 -16.037 6.243 1.00 77.69 72 ASN A N 1
ATOM 563 C CA . ASN A 1 72 ? -4.620 -16.973 5.837 1.00 77.69 72 ASN A CA 1
ATOM 564 C C . ASN A 1 72 ? -3.990 -17.714 7.028 1.00 77.69 72 ASN A C 1
ATOM 566 O O . ASN A 1 72 ? -3.001 -18.423 6.846 1.00 77.69 72 ASN A O 1
ATOM 570 N N . SER A 1 73 ? -4.537 -17.546 8.235 1.00 64.94 73 SER A N 1
ATOM 571 C CA . SER A 1 73 ? -4.175 -18.370 9.381 1.00 64.94 73 SER A CA 1
ATOM 572 C C . SER A 1 73 ? -4.765 -19.771 9.176 1.00 64.94 73 SER A C 1
ATOM 574 O O . SER A 1 73 ? -5.931 -19.855 8.783 1.00 64.94 73 SER A O 1
ATOM 576 N N . PRO A 1 74 ? -3.986 -20.848 9.392 1.00 65.00 74 PRO A N 1
ATOM 577 C CA . PRO A 1 74 ? -4.499 -22.216 9.359 1.00 65.00 74 PRO A CA 1
ATOM 578 C C . PRO A 1 74 ? -5.564 -22.462 10.434 1.00 65.00 74 PRO A C 1
ATOM 580 O O . PRO A 1 74 ? -5.535 -21.756 11.473 1.00 65.00 74 PRO A O 1
#

Secondary structure (DSSP, 8-state):
--------TTSSSHHHHHHHHHHHHHHHHHHHHHHHHHHHHHHHHHHHHTT-----HHHHHHHHHHHHHHHT--

Mean predicted aligned error: 11.8 Å

Solvent-accessible surface area (backbone atoms only — not comparable to full-atom values): 4498 Å² total; per-residue (Å²): 137,84,84,77,82,78,80,57,77,80,76,64,55,67,69,58,52,49,50,51,52,51,51,53,51,50,51,51,49,51,55,52,48,50,55,52,48,51,54,51,50,52,50,52,53,52,29,58,77,70,68,50,87,72,95,41,75,66,56,55,51,50,51,54,52,51,50,54,50,59,70,71,48,131

Radius of gyration: 24.3 Å; Cα contacts (8 Å, |Δi|>4): 10; chains: 1; bounding box: 72×33×51 Å

Sequence (74 aa):
MSEHNDDSFRDMNMKQKIGTVVGVTLFIAVVSGFIIGIYLFGMAGIFELLGIQYTSVWSLIIFVVSFFILKNSP

Organism: NCBI:txid1827502

Foldseek 3Di:
DDDPPPPPPVPPDPVVVVVVVVVVVVVVVVVVCVVVVVVLVVVVVVCVVVVNDDPDSVVSVVVVVVVVCVVPDD

InterPro domains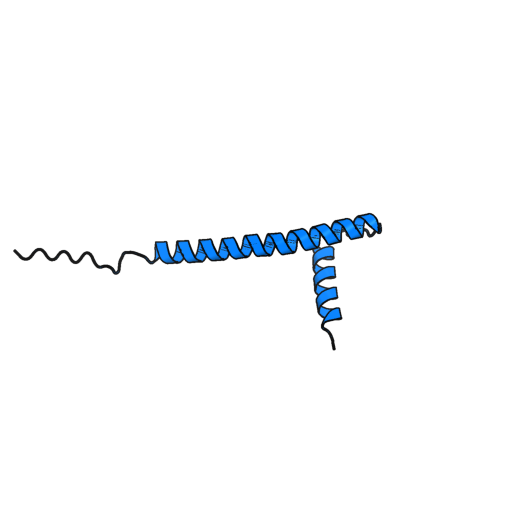:
  IPR025912 Regulatory protein YrvL [PF14184] (21-71)

pLDDT: mean 79.73, std 14.34, range [42.94, 96.94]